Protein AF-A0A518V9C8-F1 (afdb_monomer_lite)

Organism: Brevibacillus laterosporus (NCBI:txid1465)

Secondary structure (DSSP, 8-state):
-PPPEEEETTEEEEEE-S---TT--EEEESS-BTTTTB-TT--EE-EE-TT--EEEE-TTS-EEES-S-TTSEEEEEE-TT----------SSS---------HHHHHHHHHHHTTS-HHHHHHHHHHHHHHHH-

Foldseek 3Di:
DDFDWDADPNFIWTWALDADDPPFFKKAFCDCDPVQWHDGPDIWTWDADPVRWIWTQTNVRDTGTPPPVSGGITGTDTPPPFDWDFDADDDDDDDDGDTDTARPVNVVVLLVVLVVDDPVRSVVSNVVVVVSVVD

Radius of gyration: 19.59 Å; chains: 1; bounding box: 44×43×58 Å

Sequence (135 aa):
MAFETIVHEGKLYRKVDRRVKKGDRYVTPKKNRFNADLTKGKVYELQKDEWGRLFFRDNADDARYFPLEAEDVYVLEAVEDAAPITLISTTPAVEKTYTLQVTDSTLATIRNAALLLPVEIGMGLLAQFEAIRQS

Structure (mmCIF, N/CA/C/O backbone):
data_AF-A0A518V9C8-F1
#
_entry.id   AF-A0A518V9C8-F1
#
loop_
_atom_site.group_PDB
_atom_site.id
_atom_site.type_symbol
_atom_site.label_atom_id
_atom_site.label_alt_id
_atom_site.label_comp_id
_atom_site.label_asym_id
_atom_site.label_entity_id
_atom_site.label_seq_id
_atom_site.pdbx_PDB_ins_code
_atom_site.Cartn_x
_atom_site.Cartn_y
_atom_site.Cartn_z
_atom_site.occupancy
_atom_site.B_iso_or_equiv
_atom_site.auth_seq_id
_atom_site.auth_comp_id
_atom_site.auth_asym_id
_atom_site.auth_atom_id
_atom_site.pdbx_PDB_model_num
ATOM 1 N N . MET A 1 1 ? -8.570 -15.084 9.876 1.00 40.12 1 MET A N 1
ATOM 2 C CA . MET A 1 1 ? -7.152 -14.804 9.559 1.00 40.12 1 MET A CA 1
ATOM 3 C C . MET A 1 1 ? -7.019 -13.301 9.388 1.00 40.12 1 MET A C 1
ATOM 5 O O . MET A 1 1 ? -7.813 -12.742 8.643 1.00 40.12 1 MET A O 1
ATOM 9 N N . ALA A 1 2 ? -6.116 -12.644 10.117 1.00 52.91 2 ALA A N 1
ATOM 10 C CA . ALA A 1 2 ? -5.886 -11.209 9.964 1.00 52.91 2 ALA A CA 1
ATOM 11 C C . ALA A 1 2 ? -5.048 -10.975 8.699 1.00 52.91 2 ALA A C 1
ATOM 13 O O . ALA A 1 2 ? -3.974 -11.556 8.561 1.00 52.91 2 ALA A O 1
ATOM 14 N N . PHE A 1 3 ? -5.559 -10.184 7.760 1.00 66.38 3 PHE A N 1
ATOM 15 C CA . PHE A 1 3 ? -4.811 -9.736 6.588 1.00 66.38 3 PHE A CA 1
ATOM 16 C C . PHE A 1 3 ? -4.151 -8.395 6.913 1.00 66.38 3 PHE A C 1
ATOM 18 O O . PHE A 1 3 ? -4.750 -7.539 7.561 1.00 66.38 3 PHE A O 1
ATOM 25 N N . GLU A 1 4 ? -2.903 -8.212 6.490 1.00 84.25 4 GLU A N 1
ATOM 26 C CA . GLU A 1 4 ? -2.187 -6.959 6.715 1.00 84.25 4 GLU A CA 1
ATOM 27 C C . GLU A 1 4 ? -2.657 -5.906 5.699 1.00 84.25 4 GLU A C 1
ATOM 29 O O . GLU A 1 4 ? -2.698 -6.164 4.493 1.00 84.25 4 GLU A O 1
ATOM 34 N N . THR A 1 5 ? -3.018 -4.714 6.176 1.00 86.50 5 THR A N 1
ATOM 35 C CA . THR A 1 5 ? -3.511 -3.611 5.338 1.00 86.50 5 THR A CA 1
ATOM 36 C C . THR A 1 5 ? -2.581 -2.403 5.367 1.00 86.50 5 THR A C 1
ATOM 38 O O . THR A 1 5 ? -1.818 -2.211 6.311 1.00 86.50 5 THR A O 1
ATOM 41 N N . ILE A 1 6 ? -2.666 -1.560 4.340 1.00 86.44 6 ILE A N 1
ATOM 42 C CA . ILE A 1 6 ? -1.979 -0.267 4.256 1.00 86.44 6 ILE A CA 1
ATOM 43 C C . ILE A 1 6 ? -2.929 0.796 3.699 1.00 86.44 6 ILE A C 1
ATOM 45 O O . ILE A 1 6 ? -3.774 0.492 2.859 1.00 86.44 6 ILE A O 1
ATOM 49 N N . VAL A 1 7 ? -2.785 2.040 4.156 1.00 84.62 7 VAL A N 1
ATOM 50 C CA . VAL A 1 7 ? -3.470 3.198 3.569 1.00 84.62 7 VAL A CA 1
ATOM 51 C C . VAL A 1 7 ? -2.509 3.909 2.620 1.00 84.62 7 VAL A C 1
ATOM 53 O O . VAL A 1 7 ? -1.395 4.257 3.009 1.00 84.62 7 VAL A O 1
ATOM 56 N N . HIS A 1 8 ? -2.936 4.129 1.380 1.00 85.62 8 HIS A N 1
ATOM 57 C CA . HIS A 1 8 ? -2.188 4.874 0.369 1.00 85.62 8 HIS A CA 1
ATOM 58 C C . HIS A 1 8 ? -3.153 5.781 -0.398 1.00 85.62 8 HIS A C 1
ATOM 60 O O . HIS A 1 8 ? -4.217 5.329 -0.812 1.00 85.62 8 HIS A O 1
ATOM 66 N N . GLU A 1 9 ? -2.826 7.069 -0.532 1.00 84.12 9 GLU A N 1
ATOM 67 C CA . GLU A 1 9 ? -3.697 8.066 -1.188 1.00 84.12 9 GLU A CA 1
ATOM 68 C C . GLU A 1 9 ? -5.143 8.078 -0.643 1.00 84.12 9 GLU A C 1
ATOM 70 O O . GLU A 1 9 ? -6.112 8.185 -1.392 1.00 84.12 9 GLU A O 1
ATOM 75 N N . GLY A 1 10 ? -5.304 7.911 0.676 1.00 77.88 10 GLY A N 1
ATOM 76 C CA . GLY A 1 10 ? -6.618 7.891 1.334 1.00 77.88 10 GLY A CA 1
ATOM 77 C C . GLY A 1 10 ? -7.465 6.643 1.056 1.00 77.88 10 GLY A C 1
ATOM 78 O O . 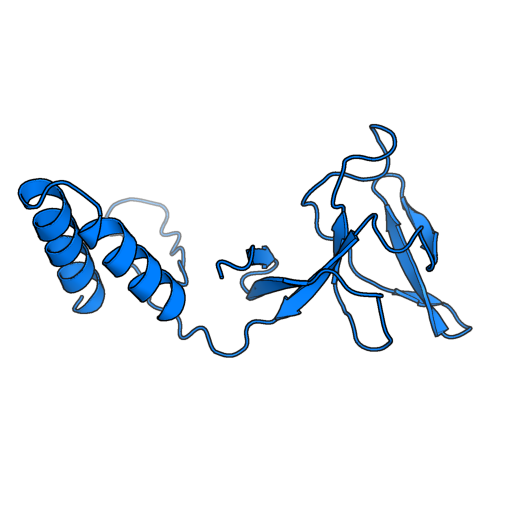GLY A 1 10 ? -8.622 6.610 1.452 1.00 77.88 10 GLY A O 1
ATOM 79 N N . LYS A 1 11 ? -6.912 5.618 0.393 1.00 80.81 11 LYS A N 1
ATOM 80 C CA . LYS A 1 11 ? -7.584 4.340 0.125 1.00 80.81 11 LYS A CA 1
ATOM 81 C C . LYS A 1 11 ? -6.937 3.212 0.915 1.00 80.81 11 LYS A C 1
ATOM 83 O O . LYS A 1 11 ? -5.714 3.171 1.069 1.00 80.81 11 LYS A O 1
ATOM 88 N N . LEU A 1 12 ? -7.762 2.287 1.399 1.00 83.31 12 LEU A N 1
ATOM 89 C CA . LEU A 1 12 ? -7.313 1.089 2.100 1.00 83.31 12 LEU A CA 1
ATOM 90 C C . LEU A 1 12 ? -6.984 -0.020 1.096 1.00 83.31 12 LEU A C 1
ATOM 92 O O . LEU A 1 12 ? -7.787 -0.339 0.219 1.00 83.31 12 LEU A O 1
ATOM 96 N N . TYR A 1 13 ? -5.820 -0.639 1.265 1.00 89.81 13 TYR A N 1
ATOM 97 C CA . TYR A 1 13 ? -5.374 -1.771 0.464 1.00 89.81 13 TYR A CA 1
ATOM 98 C C . TYR A 1 13 ? -5.020 -2.959 1.351 1.00 89.81 13 TYR A C 1
ATOM 100 O O . TYR A 1 13 ? -4.395 -2.795 2.402 1.00 89.81 13 TYR A O 1
ATOM 108 N N . ARG A 1 14 ? -5.353 -4.169 0.899 1.00 91.44 14 ARG A N 1
ATOM 109 C CA . ARG A 1 14 ? -4.844 -5.419 1.476 1.00 91.44 14 ARG A CA 1
ATOM 110 C C . ARG A 1 14 ? -3.526 -5.811 0.814 1.00 91.44 14 ARG A C 1
ATOM 112 O O . ARG A 1 14 ? -3.400 -5.730 -0.408 1.00 91.44 14 ARG A O 1
ATOM 119 N N . LYS A 1 15 ? -2.560 -6.264 1.615 1.00 92.56 15 LYS A N 1
ATOM 120 C CA . LYS A 1 15 ? -1.318 -6.870 1.124 1.00 92.56 15 LYS A CA 1
ATOM 121 C C . LYS A 1 15 ? -1.598 -8.316 0.728 1.00 92.56 15 LYS A C 1
ATOM 123 O O . LYS A 1 15 ? -2.031 -9.112 1.558 1.00 92.56 15 LYS A O 1
ATOM 128 N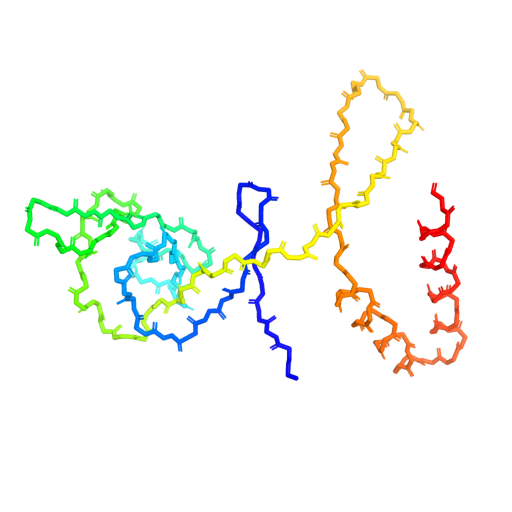 N . VAL A 1 16 ? -1.355 -8.652 -0.535 1.00 91.25 16 VAL A N 1
ATOM 129 C CA . VAL A 1 16 ? -1.575 -9.996 -1.075 1.00 91.25 16 VAL A CA 1
ATOM 130 C C . VAL A 1 16 ? -0.254 -10.579 -1.542 1.00 91.25 16 VAL A C 1
ATOM 132 O O . VAL A 1 16 ? 0.440 -9.995 -2.377 1.00 91.25 16 VAL A O 1
ATOM 135 N N . ASP A 1 17 ? 0.086 -11.746 -1.002 1.00 90.19 17 ASP A N 1
ATOM 136 C CA . ASP A 1 17 ? 1.249 -12.511 -1.432 1.00 90.19 17 ASP A CA 1
ATOM 137 C C . ASP A 1 17 ? 0.907 -13.324 -2.682 1.00 90.19 17 ASP A C 1
ATOM 139 O O . ASP A 1 17 ? 0.374 -14.432 -2.614 1.00 90.19 17 ASP A O 1
ATOM 143 N N . ARG A 1 18 ? 1.118 -12.711 -3.846 1.00 89.06 18 ARG A N 1
ATOM 144 C CA . ARG A 1 18 ? 0.897 -13.342 -5.145 1.00 89.06 18 ARG A CA 1
ATOM 145 C C . ARG A 1 18 ? 1.748 -12.683 -6.216 1.00 89.06 18 ARG A C 1
ATOM 147 O O . ARG A 1 18 ? 2.193 -11.547 -6.076 1.00 89.06 18 ARG A O 1
ATOM 154 N N . ARG A 1 19 ? 1.866 -13.362 -7.356 1.00 86.94 19 ARG A N 1
ATOM 155 C CA . ARG A 1 19 ? 2.509 -12.796 -8.541 1.00 86.94 19 ARG A CA 1
ATOM 156 C C . ARG A 1 19 ? 1.776 -11.536 -9.017 1.00 86.94 19 ARG A C 1
ATOM 158 O O . ARG A 1 19 ? 0.542 -11.509 -9.085 1.00 86.94 19 ARG A O 1
ATOM 165 N N . VAL A 1 20 ? 2.560 -10.527 -9.390 1.00 88.81 20 VAL A N 1
ATOM 166 C CA . VAL A 1 20 ? 2.077 -9.326 -10.078 1.00 88.81 20 VAL A CA 1
ATOM 167 C C . VAL A 1 20 ? 1.516 -9.715 -11.447 1.00 88.81 20 VAL A C 1
ATOM 169 O O . VAL A 1 20 ? 2.149 -10.460 -12.201 1.00 88.81 20 VAL A O 1
ATOM 172 N N . LYS A 1 21 ? 0.328 -9.213 -11.774 1.00 87.38 21 LYS A N 1
ATOM 173 C CA . LYS A 1 21 ? -0.373 -9.449 -13.039 1.00 87.38 21 LYS A CA 1
ATOM 174 C C . LYS A 1 21 ? -0.807 -8.136 -13.681 1.00 87.38 21 LYS A C 1
ATOM 176 O O . LYS A 1 21 ? -0.866 -7.081 -13.052 1.00 87.38 21 LYS A O 1
ATOM 181 N N . LYS A 1 22 ? -1.164 -8.208 -14.964 1.00 85.12 22 LYS A N 1
ATOM 182 C CA . LYS A 1 22 ? -1.734 -7.072 -15.695 1.00 85.12 22 LYS A CA 1
ATOM 183 C C . LYS A 1 22 ? -2.994 -6.574 -14.975 1.00 85.12 22 LYS A C 1
ATOM 185 O O . LYS A 1 22 ? -3.914 -7.352 -14.751 1.00 85.12 22 LYS A O 1
ATOM 190 N N . GLY A 1 23 ? -3.023 -5.280 -14.661 1.00 87.25 23 GLY A N 1
ATOM 191 C CA . GLY A 1 23 ? -4.134 -4.629 -13.955 1.00 87.25 23 GLY A CA 1
ATOM 192 C C . GLY A 1 23 ? -3.822 -4.289 -12.499 1.00 87.25 23 GLY A C 1
ATOM 193 O O . GLY A 1 23 ? -4.482 -3.420 -11.942 1.00 87.25 23 GLY A O 1
ATOM 194 N N . ASP A 1 24 ? -2.787 -4.895 -11.913 1.00 91.00 24 ASP A N 1
ATOM 195 C CA . ASP A 1 24 ? -2.282 -4.452 -10.617 1.00 91.00 24 ASP A CA 1
ATOM 196 C C . ASP A 1 24 ? -1.698 -3.044 -10.737 1.00 91.00 24 ASP A C 1
ATOM 198 O O . ASP A 1 24 ? -1.063 -2.712 -11.743 1.00 91.00 24 ASP A O 1
ATOM 202 N N . ARG A 1 25 ? -1.911 -2.228 -9.701 1.00 92.75 25 ARG A N 1
ATOM 203 C CA . ARG A 1 25 ? -1.489 -0.824 -9.697 1.00 92.75 25 ARG A CA 1
ATOM 204 C C . ARG A 1 25 ? -0.334 -0.537 -8.754 1.00 92.75 25 ARG A C 1
ATOM 206 O O . ARG A 1 25 ? 0.542 0.241 -9.106 1.00 92.75 25 ARG A O 1
ATOM 213 N N . TYR A 1 26 ? -0.306 -1.173 -7.589 1.00 94.69 26 TYR A N 1
ATOM 214 C CA . TYR A 1 26 ? 0.702 -0.884 -6.579 1.00 94.69 26 TYR A CA 1
ATOM 215 C C . TYR A 1 26 ? 1.282 -2.154 -5.970 1.00 94.69 26 TYR A C 1
ATOM 217 O O . TYR A 1 26 ? 0.604 -3.179 -5.834 1.00 94.69 26 TYR A O 1
ATOM 225 N N . VAL A 1 27 ? 2.539 -2.046 -5.552 1.00 93.56 27 VAL A N 1
ATOM 226 C CA . VAL A 1 27 ? 3.257 -3.074 -4.801 1.00 93.56 27 VAL A CA 1
ATOM 227 C C . VAL A 1 27 ? 3.959 -2.463 -3.596 1.00 93.56 27 VAL A C 1
ATOM 229 O O . VAL A 1 27 ? 4.221 -1.260 -3.552 1.00 93.56 27 VAL A O 1
ATOM 232 N N . THR A 1 28 ? 4.290 -3.297 -2.615 1.00 92.75 28 THR A N 1
ATOM 233 C CA . THR A 1 28 ? 5.134 -2.891 -1.491 1.00 92.75 28 THR A CA 1
ATOM 234 C C . THR A 1 28 ? 6.186 -3.953 -1.169 1.00 92.75 28 THR A C 1
ATOM 236 O O . THR A 1 28 ? 5.837 -5.134 -1.120 1.00 92.75 28 THR A O 1
ATOM 239 N N . PRO A 1 29 ? 7.464 -3.592 -0.947 1.00 90.75 29 PRO A N 1
ATOM 240 C CA . PRO A 1 29 ? 8.498 -4.565 -0.626 1.00 90.75 29 PRO A CA 1
ATOM 241 C C . PRO A 1 29 ? 8.246 -5.266 0.709 1.00 90.75 29 PRO A C 1
ATOM 243 O O . PRO A 1 29 ? 7.905 -4.627 1.711 1.00 90.75 29 PRO A O 1
ATOM 246 N N . LYS A 1 30 ? 8.479 -6.583 0.749 1.00 87.81 30 LYS A N 1
ATOM 247 C CA . LYS A 1 30 ? 8.414 -7.387 1.982 1.00 87.81 30 LYS A CA 1
ATOM 248 C C . LYS A 1 30 ? 9.615 -7.127 2.898 1.00 87.81 30 LYS A C 1
ATOM 250 O O . LYS A 1 30 ? 9.518 -7.304 4.116 1.00 87.81 30 LYS A O 1
ATOM 255 N N . LYS A 1 31 ? 10.745 -6.701 2.324 1.00 85.56 31 LYS A N 1
ATOM 256 C CA . LYS A 1 31 ? 12.033 -6.459 2.993 1.00 85.56 31 LYS A CA 1
ATOM 257 C C . LYS A 1 31 ? 12.696 -5.198 2.428 1.00 85.56 31 LYS A C 1
ATOM 259 O O . LYS A 1 31 ? 12.380 -4.779 1.318 1.00 85.56 31 LYS A O 1
ATOM 264 N N . ASN A 1 32 ? 13.619 -4.613 3.190 1.00 82.62 32 ASN A N 1
ATOM 265 C CA . ASN A 1 32 ? 14.556 -3.642 2.626 1.00 82.62 32 ASN A CA 1
ATOM 266 C C . ASN A 1 32 ? 15.519 -4.401 1.708 1.00 82.62 32 ASN A C 1
ATOM 268 O O . ASN A 1 32 ? 15.982 -5.481 2.086 1.00 82.62 32 ASN A O 1
ATOM 272 N N . ARG A 1 33 ? 15.836 -3.857 0.536 1.00 72.56 33 ARG A N 1
ATOM 273 C CA . ARG A 1 33 ? 16.792 -4.479 -0.388 1.00 72.56 33 ARG A CA 1
ATOM 274 C C . ARG A 1 33 ? 17.729 -3.415 -0.906 1.00 72.56 33 ARG A C 1
ATOM 276 O O . ARG A 1 33 ? 17.219 -2.493 -1.525 1.00 72.56 33 ARG A O 1
ATOM 283 N N . PHE A 1 34 ? 19.029 -3.597 -0.635 1.00 66.12 34 PHE A N 1
ATOM 284 C CA . PHE A 1 34 ? 20.099 -2.600 -0.778 1.00 66.12 34 PHE A CA 1
ATOM 285 C C . PHE A 1 34 ? 19.672 -1.280 -0.127 1.00 66.12 34 PHE A C 1
ATOM 287 O O . PHE A 1 34 ? 18.739 -0.656 -0.583 1.00 66.12 34 PHE A O 1
ATOM 294 N N . ASN A 1 35 ? 20.282 -0.860 0.985 1.00 57.50 35 ASN A N 1
ATOM 295 C CA . ASN A 1 35 ? 19.712 0.170 1.882 1.00 57.50 35 ASN A CA 1
ATOM 296 C C . ASN A 1 35 ? 19.208 1.481 1.224 1.00 57.50 35 ASN A C 1
ATOM 298 O O . ASN A 1 35 ? 18.452 2.205 1.868 1.00 57.50 35 ASN A O 1
ATOM 302 N N . ALA A 1 36 ? 19.592 1.776 -0.020 1.00 66.31 36 ALA A N 1
ATOM 303 C CA . ALA A 1 36 ? 19.033 2.847 -0.829 1.00 66.31 36 ALA A CA 1
ATOM 304 C C . ALA A 1 36 ? 17.814 2.448 -1.693 1.00 66.31 36 ALA A C 1
ATOM 306 O O . ALA A 1 36 ? 16.887 3.244 -1.759 1.00 66.31 36 ALA A O 1
ATOM 307 N N . ASP A 1 37 ? 17.755 1.260 -2.303 1.00 77.50 37 ASP A N 1
ATOM 308 C CA . ASP A 1 37 ? 16.896 0.960 -3.463 1.00 77.50 37 ASP A CA 1
ATOM 309 C C . ASP A 1 37 ? 15.430 0.709 -3.076 1.00 77.50 37 ASP A C 1
ATOM 311 O O . ASP A 1 37 ? 14.524 1.408 -3.537 1.00 77.50 37 ASP A O 1
ATOM 315 N N . LEU A 1 38 ? 15.176 -0.275 -2.202 1.00 83.88 38 LEU A N 1
ATOM 316 C CA . LEU A 1 38 ? 13.824 -0.667 -1.790 1.00 83.88 38 LEU A CA 1
ATOM 317 C C . LEU A 1 38 ? 13.625 -0.517 -0.287 1.00 83.88 38 LEU A C 1
ATOM 319 O O . LEU A 1 38 ? 14.351 -1.105 0.518 1.00 83.88 38 LEU A O 1
ATOM 323 N N . THR A 1 39 ? 12.568 0.198 0.090 1.00 87.00 39 THR A N 1
ATOM 324 C CA . THR A 1 39 ? 12.155 0.349 1.487 1.00 87.00 39 THR A CA 1
ATOM 325 C C . THR A 1 39 ? 10.942 -0.528 1.774 1.00 87.00 39 THR A C 1
ATOM 327 O O . THR A 1 39 ? 9.898 -0.404 1.129 1.00 87.00 39 THR A O 1
ATOM 330 N N . LYS A 1 40 ? 11.054 -1.396 2.781 1.00 87.44 40 LYS A N 1
ATOM 331 C CA . LYS A 1 40 ? 9.958 -2.225 3.285 1.00 87.44 40 LYS A CA 1
ATOM 332 C C . LYS A 1 40 ? 8.751 -1.352 3.617 1.00 87.44 40 LYS A C 1
ATOM 334 O O . LYS A 1 40 ? 8.875 -0.366 4.338 1.00 87.44 40 LYS A O 1
ATOM 339 N N . GLY A 1 41 ? 7.577 -1.737 3.124 1.00 85.62 41 GLY A N 1
ATOM 340 C CA . GLY A 1 41 ? 6.328 -1.027 3.409 1.00 85.62 41 GLY A CA 1
ATOM 341 C C . GLY A 1 41 ? 6.104 0.254 2.596 1.00 85.62 41 GLY A C 1
ATOM 342 O O . GLY A 1 41 ? 4.982 0.756 2.592 1.00 85.62 41 GLY A O 1
ATOM 343 N N . LYS A 1 42 ? 7.107 0.762 1.863 1.00 90.38 42 LYS A N 1
ATOM 344 C CA . LYS A 1 42 ? 6.897 1.854 0.902 1.00 90.38 42 LYS A CA 1
ATOM 345 C C . LYS A 1 42 ? 6.060 1.346 -0.272 1.00 90.38 42 LYS A C 1
ATOM 347 O O . LYS A 1 42 ? 6.167 0.181 -0.660 1.00 90.38 42 LYS A O 1
ATOM 352 N N . VAL A 1 43 ? 5.200 2.209 -0.799 1.00 93.19 43 VAL A N 1
ATOM 353 C CA . VAL A 1 43 ? 4.341 1.900 -1.944 1.00 93.19 43 VAL A CA 1
ATOM 354 C C . VAL A 1 43 ? 5.026 2.362 -3.222 1.00 93.19 43 VAL A C 1
ATOM 356 O O . VAL A 1 43 ? 5.506 3.493 -3.287 1.00 93.19 43 VAL A O 1
ATOM 359 N N . TYR A 1 44 ? 5.055 1.486 -4.221 1.00 93.19 44 TYR A N 1
ATOM 360 C CA . TYR A 1 44 ? 5.564 1.778 -5.555 1.00 93.19 44 TYR A CA 1
ATOM 361 C C . TYR A 1 44 ? 4.459 1.535 -6.582 1.00 93.19 44 TYR A C 1
ATOM 363 O O . TYR A 1 44 ? 3.755 0.522 -6.516 1.00 93.19 44 TYR A O 1
ATOM 371 N N . GLU A 1 45 ? 4.302 2.467 -7.519 1.00 95.19 45 GLU A N 1
ATOM 372 C CA . GLU A 1 45 ? 3.327 2.363 -8.604 1.00 95.19 45 GLU A CA 1
ATOM 373 C C . GLU A 1 45 ? 3.898 1.548 -9.768 1.00 95.19 45 GLU A C 1
ATOM 375 O O . GLU A 1 45 ? 5.036 1.743 -10.202 1.00 95.19 45 GLU A O 1
ATOM 380 N N . LEU A 1 46 ? 3.088 0.617 -10.266 1.00 93.06 46 LEU A N 1
ATOM 381 C CA . LEU A 1 46 ? 3.409 -0.208 -11.416 1.00 93.06 46 LEU A CA 1
ATOM 382 C C . LEU A 1 46 ? 3.176 0.569 -12.712 1.00 93.06 46 LEU A C 1
ATOM 384 O O . LEU A 1 46 ? 2.098 1.101 -12.968 1.00 93.06 46 LEU A O 1
ATOM 388 N N . GLN A 1 47 ? 4.183 0.545 -13.570 1.00 93.31 47 GLN A N 1
ATOM 389 C CA . GLN A 1 47 ? 4.191 1.112 -14.909 1.00 93.31 47 GLN A CA 1
ATOM 390 C C . GLN A 1 47 ? 4.296 -0.004 -15.949 1.00 93.31 47 GLN A C 1
ATOM 392 O O . GLN A 1 47 ? 4.614 -1.154 -15.633 1.00 93.31 47 GLN A O 1
ATOM 397 N N . LYS A 1 48 ? 4.007 0.337 -17.205 1.00 91.56 48 LYS A N 1
ATOM 398 C CA . LYS A 1 48 ? 4.165 -0.549 -18.362 1.00 91.56 48 LYS A CA 1
ATOM 399 C C . LYS A 1 48 ? 5.101 0.105 -19.358 1.00 91.56 48 LYS A C 1
ATOM 401 O O . LYS A 1 48 ? 4.946 1.291 -19.636 1.00 91.56 48 LYS A O 1
ATOM 406 N N . ASP A 1 49 ? 6.037 -0.668 -19.888 1.00 90.00 49 ASP A N 1
ATOM 407 C CA . ASP A 1 49 ? 6.848 -0.230 -21.022 1.00 90.00 49 ASP A CA 1
ATOM 408 C C . ASP A 1 49 ? 6.103 -0.418 -22.357 1.00 90.00 49 ASP A C 1
ATOM 410 O O . ASP A 1 49 ? 4.957 -0.882 -22.398 1.00 90.00 49 ASP A O 1
ATOM 414 N N . GLU A 1 50 ? 6.762 -0.060 -23.460 1.00 90.50 50 GLU A N 1
ATOM 415 C CA . GLU A 1 50 ? 6.226 -0.174 -24.823 1.00 90.50 50 GLU A CA 1
ATOM 416 C C . GLU A 1 50 ? 5.888 -1.616 -25.244 1.00 90.50 50 GLU A C 1
ATOM 418 O O . GLU A 1 50 ? 5.051 -1.829 -26.121 1.00 90.50 50 GLU A O 1
ATOM 423 N N . TRP A 1 51 ? 6.461 -2.615 -24.568 1.00 87.19 51 TRP A N 1
ATOM 424 C CA . TRP A 1 51 ? 6.179 -4.036 -24.779 1.00 87.19 51 TRP A CA 1
ATOM 425 C C . TRP A 1 51 ? 5.171 -4.602 -23.767 1.00 87.19 51 TRP A C 1
ATOM 427 O O . TRP A 1 51 ? 4.893 -5.803 -23.758 1.00 87.19 51 TRP A O 1
ATOM 437 N N . GLY A 1 52 ? 4.602 -3.756 -22.903 1.00 85.94 52 GLY A N 1
ATOM 438 C CA . GLY A 1 52 ? 3.632 -4.144 -21.885 1.00 85.94 52 GLY A CA 1
ATOM 439 C C . GLY A 1 52 ? 4.231 -4.880 -20.684 1.00 85.94 52 GLY A C 1
ATOM 440 O O . GLY A 1 52 ? 3.471 -5.462 -19.900 1.00 85.94 52 GLY A O 1
ATOM 441 N N . ARG A 1 53 ? 5.559 -4.864 -20.512 1.00 87.19 53 ARG A N 1
ATOM 442 C CA . ARG A 1 53 ? 6.224 -5.430 -19.333 1.00 87.19 53 ARG A CA 1
ATOM 443 C C . ARG A 1 53 ? 6.008 -4.507 -18.146 1.00 87.19 53 ARG A C 1
ATOM 445 O O . ARG A 1 53 ? 6.171 -3.292 -18.245 1.00 87.19 53 ARG A O 1
ATOM 452 N N . LEU A 1 54 ? 5.624 -5.105 -17.023 1.00 90.00 54 LEU A N 1
ATOM 453 C CA . LEU A 1 54 ? 5.415 -4.371 -15.784 1.00 90.00 54 LEU A CA 1
ATOM 454 C C . LEU A 1 54 ? 6.758 -4.080 -15.120 1.00 90.00 54 LEU A C 1
ATOM 456 O O . LEU A 1 54 ? 7.613 -4.966 -15.020 1.00 90.00 54 LEU A O 1
ATOM 460 N N . PHE A 1 55 ? 6.907 -2.853 -14.640 1.00 91.31 55 PHE A N 1
ATOM 461 C CA . PHE A 1 55 ? 8.036 -2.419 -13.828 1.00 91.31 55 PHE A CA 1
ATOM 462 C C . PHE A 1 55 ? 7.586 -1.363 -12.818 1.00 91.31 55 PHE A C 1
ATOM 464 O O . PHE A 1 55 ? 6.486 -0.830 -12.922 1.00 91.31 55 PHE A O 1
ATOM 471 N N . PHE A 1 56 ? 8.426 -1.046 -11.844 1.00 92.00 56 PHE A N 1
ATOM 472 C CA . PHE A 1 56 ? 8.295 0.174 -11.046 1.00 92.00 56 PHE A CA 1
ATOM 473 C C . PHE A 1 56 ? 9.665 0.833 -10.911 1.00 92.00 56 PHE A C 1
ATOM 475 O O . PHE A 1 56 ? 10.685 0.183 -11.143 1.00 92.00 56 PHE A O 1
ATOM 482 N N . ARG A 1 57 ? 9.692 2.118 -10.562 1.00 92.12 57 ARG A N 1
ATOM 483 C CA . ARG A 1 57 ? 10.936 2.839 -10.276 1.00 92.12 57 ARG A CA 1
ATOM 484 C C . ARG A 1 57 ? 11.230 2.769 -8.791 1.00 92.12 57 ARG A C 1
ATOM 486 O O . ARG A 1 57 ? 10.334 3.019 -7.986 1.00 92.12 57 ARG A O 1
ATOM 493 N N . ASP A 1 58 ? 12.438 2.366 -8.435 1.00 89.75 58 ASP A N 1
ATOM 494 C CA . ASP A 1 58 ? 12.853 2.289 -7.040 1.00 89.75 58 ASP A CA 1
ATOM 495 C C . ASP A 1 58 ? 13.218 3.677 -6.474 1.00 89.75 58 ASP A C 1
ATOM 497 O O . ASP A 1 58 ? 12.923 4.713 -7.068 1.00 89.75 58 ASP A O 1
ATOM 501 N N . ASN A 1 59 ? 13.807 3.729 -5.280 1.00 88.94 59 ASN A N 1
ATOM 502 C CA . ASN A 1 59 ? 14.174 5.002 -4.652 1.00 88.94 59 ASN A CA 1
ATOM 503 C C . ASN A 1 59 ? 15.307 5.757 -5.368 1.00 88.94 59 ASN A C 1
ATOM 505 O O . ASN A 1 59 ? 15.442 6.959 -5.144 1.00 88.94 59 ASN A O 1
ATOM 509 N N . ALA A 1 60 ? 16.120 5.065 -6.168 1.00 89.06 60 ALA A N 1
ATOM 510 C CA . ALA A 1 60 ? 17.191 5.639 -6.976 1.00 89.06 60 ALA A CA 1
ATOM 511 C C . ALA A 1 60 ? 16.720 5.985 -8.402 1.00 89.06 60 ALA A C 1
ATOM 513 O O . ALA A 1 60 ? 17.527 6.408 -9.223 1.00 89.06 60 ALA A O 1
ATOM 514 N N . ASP A 1 61 ? 15.416 5.850 -8.669 1.00 88.94 61 ASP A N 1
ATOM 515 C CA . ASP A 1 61 ? 14.778 6.012 -9.978 1.00 88.94 61 ASP A CA 1
ATOM 516 C C . ASP A 1 61 ? 15.085 4.885 -10.985 1.00 88.94 61 ASP A C 1
ATOM 518 O O . ASP A 1 61 ? 14.710 4.976 -12.158 1.00 88.94 61 ASP A O 1
ATOM 522 N N . ASP A 1 62 ? 15.676 3.774 -10.533 1.00 88.12 62 ASP A N 1
ATOM 523 C CA . ASP A 1 62 ? 15.993 2.634 -11.389 1.00 88.12 62 ASP A CA 1
ATOM 524 C C . ASP A 1 62 ? 14.751 1.782 -11.674 1.00 88.12 62 ASP A C 1
ATOM 526 O O . ASP A 1 62 ? 13.961 1.443 -10.786 1.00 88.12 62 ASP A O 1
ATOM 530 N N . ALA A 1 63 ? 14.586 1.378 -12.936 1.00 89.94 63 ALA A N 1
ATOM 531 C CA . ALA A 1 63 ? 13.481 0.525 -13.355 1.00 89.94 63 ALA A CA 1
ATOM 532 C C . ALA A 1 63 ? 13.692 -0.930 -12.902 1.00 89.94 63 ALA A C 1
ATOM 534 O O . ALA A 1 63 ? 14.646 -1.604 -13.297 1.00 89.94 63 ALA A O 1
ATOM 535 N N . ARG A 1 64 ? 12.747 -1.453 -12.119 1.00 87.62 64 ARG A N 1
ATOM 536 C CA . ARG A 1 64 ? 12.722 -2.839 -11.642 1.00 87.62 64 ARG A CA 1
ATOM 537 C C . ARG A 1 64 ? 11.625 -3.621 -12.355 1.00 87.62 64 ARG A C 1
ATOM 539 O O . ARG A 1 64 ? 10.441 -3.440 -12.078 1.00 87.62 64 ARG A O 1
ATOM 546 N N . TYR A 1 65 ? 12.029 -4.481 -13.288 1.00 85.50 65 TYR A N 1
ATOM 547 C CA . TYR A 1 65 ? 11.129 -5.301 -14.103 1.00 85.50 65 TYR A CA 1
ATOM 548 C C . TYR A 1 65 ? 10.754 -6.612 -13.413 1.00 85.50 65 TYR A C 1
ATOM 550 O O . TYR A 1 65 ? 11.568 -7.223 -12.723 1.00 85.50 65 TYR A O 1
ATOM 558 N N . PHE A 1 66 ? 9.531 -7.083 -13.658 1.00 79.75 66 PHE A N 1
ATOM 559 C CA . PHE A 1 66 ? 9.092 -8.402 -13.205 1.00 79.75 66 PHE A CA 1
ATOM 560 C C . PHE A 1 66 ? 9.480 -9.507 -14.210 1.00 79.75 66 PHE A C 1
ATOM 562 O O . PHE A 1 66 ? 9.353 -9.288 -15.416 1.00 79.75 66 PHE A O 1
ATOM 569 N N . PRO A 1 67 ? 9.894 -10.709 -13.757 1.00 63.19 67 PRO A N 1
ATOM 570 C CA . PRO A 1 67 ? 9.841 -11.196 -12.382 1.00 63.19 67 PRO A CA 1
ATOM 571 C C . PRO A 1 67 ? 11.088 -10.794 -11.577 1.00 63.19 67 PRO A C 1
ATOM 573 O O . PRO A 1 67 ? 12.145 -11.403 -11.701 1.00 63.19 67 PRO A O 1
ATOM 576 N N . LEU A 1 68 ? 10.933 -9.822 -10.673 1.00 63.28 68 LEU A N 1
ATOM 577 C CA 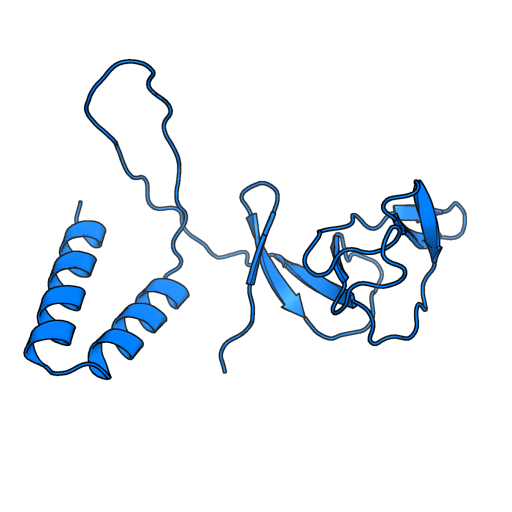. LEU A 1 68 ? 11.673 -9.845 -9.416 1.00 63.28 68 LEU A CA 1
ATOM 578 C C . LEU A 1 68 ? 11.377 -11.212 -8.795 1.00 63.28 68 LEU A C 1
ATOM 580 O O . LEU A 1 68 ? 10.240 -11.677 -8.940 1.00 63.28 68 LEU A O 1
ATOM 584 N N . GLU A 1 69 ? 12.367 -11.872 -8.186 1.00 56.91 69 GLU A N 1
ATOM 585 C CA . GLU A 1 69 ? 12.142 -13.122 -7.447 1.00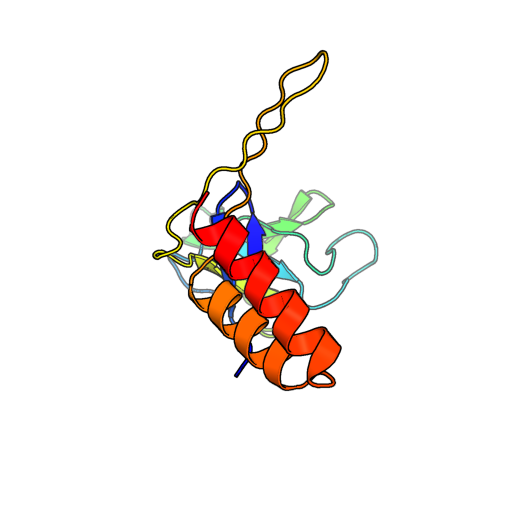 56.91 69 GLU A CA 1
ATOM 586 C C . GLU A 1 69 ? 10.822 -12.974 -6.691 1.00 56.91 69 GLU A C 1
ATOM 588 O O . GLU A 1 69 ? 10.636 -11.980 -5.984 1.00 56.91 69 GLU A O 1
ATOM 593 N N . ALA A 1 70 ? 9.853 -13.844 -6.998 1.00 52.09 70 ALA A N 1
ATOM 594 C CA . ALA A 1 70 ? 8.412 -13.595 -6.847 1.00 52.09 70 ALA A CA 1
ATOM 595 C C . ALA A 1 70 ? 7.945 -13.340 -5.396 1.00 52.09 70 ALA A C 1
ATOM 597 O O . ALA A 1 70 ? 6.753 -13.249 -5.125 1.00 52.09 70 ALA A O 1
ATOM 598 N N . GLU A 1 71 ? 8.885 -13.205 -4.473 1.00 57.59 71 GLU A N 1
ATOM 599 C CA . GLU A 1 71 ? 8.740 -13.164 -3.036 1.00 57.59 71 GLU A CA 1
ATOM 600 C C . GLU A 1 71 ? 9.161 -11.823 -2.421 1.00 57.59 71 GLU A C 1
ATOM 602 O O . GLU A 1 71 ? 8.965 -11.640 -1.224 1.00 57.59 71 GLU A O 1
ATOM 607 N N . ASP A 1 72 ? 9.685 -10.864 -3.191 1.00 80.19 72 ASP A N 1
ATOM 608 C CA . ASP A 1 72 ? 10.198 -9.610 -2.616 1.00 80.19 72 ASP A CA 1
ATOM 609 C C . ASP A 1 72 ? 9.142 -8.510 -2.437 1.00 80.19 72 ASP A C 1
ATOM 611 O O . ASP A 1 72 ? 9.405 -7.521 -1.748 1.00 80.19 72 ASP A O 1
ATOM 615 N N . VAL A 1 73 ? 7.931 -8.670 -2.987 1.00 87.94 73 VAL A N 1
ATOM 616 C CA . VAL A 1 73 ? 6.845 -7.681 -2.860 1.00 87.94 73 VAL A CA 1
ATOM 617 C C . VAL A 1 73 ? 5.489 -8.308 -2.530 1.00 87.94 73 VAL A C 1
ATOM 619 O O . VAL A 1 73 ? 5.215 -9.450 -2.886 1.00 87.94 73 VAL A O 1
ATOM 622 N N . TYR A 1 74 ? 4.620 -7.537 -1.880 1.00 91.81 74 TYR A N 1
ATOM 623 C CA . TYR A 1 74 ? 3.177 -7.771 -1.843 1.00 91.81 74 TYR A CA 1
ATOM 624 C C . TYR A 1 74 ? 2.483 -6.938 -2.919 1.00 91.81 74 TYR A C 1
ATOM 626 O O . TYR A 1 74 ? 2.868 -5.790 -3.152 1.00 91.81 74 TYR A O 1
ATOM 634 N N . VAL A 1 75 ? 1.417 -7.478 -3.511 1.00 92.88 75 VAL A N 1
ATOM 635 C CA . VAL A 1 75 ? 0.486 -6.701 -4.340 1.00 92.88 75 VAL A CA 1
ATOM 636 C C . VAL A 1 75 ? -0.537 -6.016 -3.446 1.00 92.88 75 VAL A C 1
ATOM 638 O O . VAL A 1 75 ? -1.031 -6.623 -2.496 1.00 92.88 75 VAL A O 1
ATOM 641 N N . LEU A 1 76 ? -0.856 -4.757 -3.743 1.00 93.44 76 LEU A N 1
ATOM 642 C CA . LEU A 1 76 ? -1.872 -4.001 -3.021 1.00 93.44 76 LEU A CA 1
ATOM 643 C C . LEU A 1 76 ? -3.195 -4.038 -3.784 1.0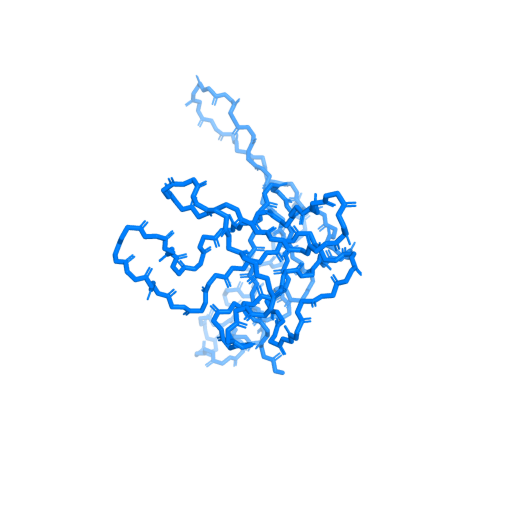0 93.44 76 LEU A C 1
ATOM 645 O O . LEU A 1 76 ? -3.322 -3.462 -4.864 1.00 93.44 76 LEU A O 1
ATOM 649 N N . GLU A 1 77 ? -4.186 -4.708 -3.206 1.00 92.31 77 GLU A N 1
ATOM 650 C CA . GLU A 1 77 ? -5.545 -4.756 -3.748 1.00 92.31 77 GLU A CA 1
ATOM 651 C C . GLU A 1 77 ? -6.453 -3.832 -2.944 1.00 92.31 77 GLU A C 1
ATOM 653 O O . GLU A 1 77 ? -6.437 -3.876 -1.712 1.00 92.31 77 GLU A O 1
ATOM 658 N N . ALA A 1 78 ? -7.217 -2.982 -3.631 1.00 88.56 78 ALA A N 1
ATOM 659 C CA . ALA A 1 78 ? -8.135 -2.058 -2.979 1.00 88.56 78 ALA A CA 1
ATOM 660 C C . ALA A 1 78 ? -9.209 -2.828 -2.199 1.00 88.56 78 ALA A C 1
ATOM 662 O O . ALA A 1 78 ? -9.698 -3.867 -2.644 1.00 88.56 78 ALA A O 1
ATOM 663 N N . VAL A 1 79 ? -9.570 -2.307 -1.031 1.00 84.56 79 VAL A N 1
ATOM 664 C CA . VAL A 1 79 ? -10.707 -2.790 -0.248 1.00 84.56 79 VAL A CA 1
ATOM 665 C C . VAL A 1 79 ? -11.893 -1.888 -0.594 1.00 84.56 79 VAL A C 1
ATOM 667 O O . VAL A 1 79 ? -11.960 -0.761 -0.111 1.00 84.56 79 VAL A O 1
ATOM 670 N N . GLU A 1 80 ? -12.775 -2.337 -1.491 1.00 65.81 80 GLU A N 1
ATOM 671 C CA . GLU A 1 80 ? -13.816 -1.487 -2.105 1.00 65.81 80 GLU A CA 1
ATOM 672 C C . GLU A 1 80 ? -14.997 -1.123 -1.172 1.00 65.81 80 GLU A C 1
ATOM 674 O O . GLU A 1 80 ? -15.727 -0.189 -1.482 1.00 65.81 80 GLU A O 1
ATOM 679 N N . ASP A 1 81 ? -15.129 -1.740 0.010 1.00 53.09 81 ASP A N 1
ATOM 680 C CA . ASP A 1 81 ? -16.313 -1.603 0.889 1.00 53.09 81 ASP A CA 1
ATOM 681 C C . ASP A 1 81 ? -16.081 -0.837 2.213 1.00 53.09 81 ASP A C 1
ATOM 683 O O . ASP A 1 81 ? -16.742 -1.083 3.223 1.00 53.09 81 ASP A O 1
ATOM 687 N N . ALA A 1 82 ? -15.134 0.100 2.270 1.00 50.91 82 ALA A N 1
ATOM 688 C CA . ALA A 1 82 ? -14.954 0.926 3.468 1.00 50.91 82 ALA A CA 1
ATOM 689 C C . ALA A 1 82 ? -15.866 2.171 3.436 1.00 50.91 82 ALA A C 1
ATOM 691 O O . ALA A 1 82 ? -15.487 3.200 2.876 1.00 50.91 82 ALA A O 1
ATOM 692 N N . ALA A 1 83 ? -17.054 2.110 4.051 1.00 41.44 83 ALA A N 1
ATOM 693 C CA . ALA A 1 83 ? -17.872 3.305 4.281 1.00 41.44 83 ALA A CA 1
ATOM 694 C C . ALA A 1 83 ? -17.157 4.267 5.265 1.00 41.44 83 ALA A C 1
ATOM 696 O O . ALA A 1 83 ? -16.715 3.825 6.328 1.00 41.44 83 ALA A O 1
ATOM 697 N N . PRO A 1 84 ? -16.993 5.564 4.940 1.00 44.47 84 PRO A N 1
ATOM 698 C CA . PRO A 1 84 ? -16.295 6.514 5.807 1.00 44.47 84 PRO A CA 1
ATOM 699 C C . PRO A 1 84 ? -17.165 6.972 6.992 1.00 44.47 84 PRO A C 1
ATOM 701 O O . PRO A 1 84 ? -18.345 7.263 6.817 1.00 44.47 84 PRO A O 1
ATOM 704 N N . ILE A 1 85 ? -16.561 7.121 8.175 1.00 44.62 85 ILE A N 1
ATOM 705 C CA . ILE A 1 85 ? -17.118 7.872 9.317 1.00 44.62 85 ILE A CA 1
ATOM 706 C C . ILE A 1 85 ? -16.294 9.164 9.478 1.00 44.62 85 ILE A C 1
ATOM 708 O O . ILE A 1 85 ? -15.080 9.158 9.267 1.00 44.62 85 ILE A O 1
ATOM 712 N N . THR A 1 86 ? -16.946 10.277 9.825 1.00 39.31 86 THR A N 1
ATOM 713 C CA . THR A 1 86 ? -16.343 11.620 9.941 1.00 39.31 86 THR A CA 1
ATOM 714 C C . THR A 1 86 ? -16.184 12.013 11.411 1.00 39.31 86 THR A C 1
ATOM 716 O O . THR A 1 86 ? -17.156 11.974 12.154 1.00 39.31 86 THR A O 1
ATOM 719 N N . LEU A 1 87 ? -14.992 12.453 11.830 1.00 39.81 87 LEU A N 1
ATOM 720 C CA . LEU A 1 87 ? -14.751 13.035 13.160 1.00 39.81 87 LEU A CA 1
ATOM 721 C C . LEU A 1 87 ? -14.592 14.560 13.043 1.00 39.81 87 LEU A C 1
ATOM 723 O O . LEU A 1 87 ? -13.802 15.037 12.227 1.00 39.81 87 LEU A O 1
ATOM 727 N N . ILE A 1 88 ? -15.318 15.327 13.865 1.00 41.75 88 ILE A N 1
ATOM 728 C CA . ILE A 1 88 ? -15.252 16.798 13.906 1.00 41.75 88 ILE A CA 1
ATOM 729 C C . ILE A 1 88 ? -14.487 17.225 15.164 1.00 41.75 88 ILE A C 1
ATOM 731 O O . ILE A 1 88 ? -14.910 16.951 16.283 1.00 41.75 88 ILE A O 1
ATOM 735 N N . SER A 1 89 ? -13.351 17.903 14.983 1.00 37.06 89 SER A N 1
ATOM 736 C CA . SER A 1 89 ? -12.551 18.469 16.076 1.00 37.06 89 SER A CA 1
ATOM 737 C C . SER A 1 89 ? -12.926 19.934 16.303 1.00 37.06 89 SER A C 1
ATOM 739 O O . SER A 1 89 ? -12.674 20.769 15.439 1.00 37.06 89 SER A O 1
ATOM 741 N N . THR A 1 90 ? -13.461 20.266 17.476 1.00 44.84 90 THR A N 1
ATOM 742 C CA . THR A 1 90 ? -13.741 21.646 17.912 1.00 44.84 90 THR A CA 1
ATOM 743 C C . THR A 1 90 ? -12.758 21.998 19.043 1.00 44.84 90 THR A C 1
ATOM 745 O O . THR A 1 90 ? -12.949 21.511 20.156 1.00 44.84 90 THR A O 1
ATOM 748 N N . THR A 1 91 ? -11.594 22.646 18.825 1.00 46.00 91 THR A N 1
ATOM 749 C CA . THR A 1 91 ? -11.246 24.083 19.102 1.00 46.00 91 THR A CA 1
ATOM 750 C C . THR A 1 91 ? -9.686 24.279 19.049 1.00 46.00 91 THR A C 1
ATOM 752 O O . THR A 1 91 ? -8.998 23.278 19.249 1.00 46.00 91 THR A O 1
ATOM 755 N N . PRO A 1 92 ? -9.086 25.509 18.992 1.00 58.50 92 PRO A N 1
ATOM 756 C CA . PRO A 1 92 ? -8.854 26.438 17.852 1.00 58.50 92 PRO A CA 1
ATOM 757 C C . PRO A 1 92 ? -7.348 26.482 17.401 1.00 58.50 92 PRO A C 1
ATOM 759 O O . PRO A 1 92 ? -6.491 25.951 18.091 1.00 58.50 92 PRO A O 1
ATOM 762 N N . ALA A 1 93 ? -6.838 27.079 16.310 1.00 46.59 93 ALA A N 1
ATOM 763 C CA . ALA A 1 93 ? -7.308 27.983 15.256 1.00 46.59 93 ALA A CA 1
ATOM 764 C C . ALA A 1 93 ? -6.523 27.723 13.940 1.00 46.59 93 ALA A C 1
ATOM 766 O O . ALA A 1 93 ? -5.848 28.604 13.428 1.00 46.59 93 ALA A O 1
ATOM 767 N N . VAL A 1 94 ? -6.557 26.507 13.401 1.00 50.25 94 VAL A N 1
ATOM 768 C CA . VAL A 1 94 ? -6.420 26.261 11.953 1.00 50.25 94 VAL A CA 1
ATOM 769 C C . VAL A 1 94 ? -7.254 25.015 11.712 1.00 50.25 94 VAL A C 1
ATOM 771 O O . VAL A 1 94 ? -6.819 23.912 12.034 1.00 50.25 94 VAL A O 1
ATOM 774 N N . GLU A 1 95 ? -8.492 25.191 11.259 1.00 46.94 95 GLU A N 1
ATOM 775 C CA . GLU A 1 95 ? -9.398 24.080 10.974 1.00 46.94 95 GLU A CA 1
ATOM 776 C C . GLU A 1 95 ? -8.773 23.186 9.900 1.00 46.94 95 GLU A C 1
ATOM 778 O O . GLU A 1 95 ? -8.810 23.471 8.705 1.00 46.94 95 GLU A O 1
ATOM 783 N N . LYS A 1 96 ? -8.138 22.100 10.334 1.00 50.50 96 LYS A N 1
ATOM 784 C CA . LYS A 1 96 ? -7.809 20.975 9.472 1.00 50.50 96 LYS A CA 1
ATOM 785 C C . LYS A 1 96 ? -8.721 19.838 9.876 1.00 50.50 96 LYS A C 1
ATOM 787 O O . LYS A 1 96 ? -8.517 19.198 10.904 1.00 50.50 96 LYS A O 1
ATOM 792 N N . THR A 1 97 ? -9.743 19.612 9.066 1.00 43.69 97 THR A N 1
ATOM 793 C CA . THR A 1 97 ? -10.591 18.430 9.175 1.00 43.69 97 THR A CA 1
ATOM 794 C C . THR A 1 97 ? -9.794 17.231 8.675 1.00 43.69 97 THR A C 1
ATOM 796 O O . THR A 1 97 ? -9.424 17.168 7.504 1.00 43.69 97 THR A O 1
ATOM 799 N N . TYR A 1 98 ? -9.507 16.282 9.563 1.00 44.84 98 TYR A N 1
ATOM 800 C CA . TYR A 1 98 ? -8.904 15.001 9.205 1.00 44.84 98 TYR A CA 1
ATOM 801 C C . TYR A 1 98 ? -10.006 13.944 9.159 1.00 44.84 98 TYR A C 1
ATOM 803 O O . TYR A 1 98 ? -10.758 13.784 10.115 1.00 44.84 98 TYR A O 1
ATOM 811 N N . THR A 1 99 ? -10.111 13.222 8.043 1.00 42.81 99 THR A N 1
ATOM 812 C CA . THR A 1 99 ? -11.048 12.098 7.907 1.00 42.81 99 THR A CA 1
ATOM 813 C C . THR A 1 99 ? -10.314 10.802 8.242 1.00 42.81 99 THR A C 1
ATOM 815 O O . THR A 1 99 ? -9.326 10.469 7.589 1.00 42.81 99 THR A O 1
ATOM 818 N N . LEU A 1 100 ? -10.784 10.077 9.258 1.00 51.16 100 LEU A N 1
ATOM 819 C CA . LEU A 1 100 ? -10.276 8.759 9.645 1.00 51.16 100 LEU A CA 1
ATOM 820 C C . LEU A 1 100 ? -11.305 7.706 9.229 1.00 51.16 100 LEU A C 1
ATOM 822 O O . LEU A 1 100 ? -12.390 7.639 9.792 1.00 51.16 100 LEU A O 1
ATOM 826 N N . GLN A 1 101 ? -10.969 6.882 8.238 1.00 50.66 101 GLN A N 1
ATOM 827 C CA . GLN A 1 101 ? -11.848 5.810 7.773 1.00 50.66 101 GLN A CA 1
ATOM 828 C C . GLN A 1 101 ? -11.633 4.542 8.610 1.00 50.66 101 GLN A C 1
ATOM 830 O O . GLN A 1 101 ? -10.525 4.004 8.650 1.00 50.66 101 GLN A O 1
ATOM 835 N N . VAL A 1 102 ? -12.695 4.050 9.254 1.00 62.03 102 VAL A N 1
ATOM 836 C CA . VAL A 1 102 ? -12.697 2.797 10.026 1.00 62.03 102 VAL A CA 1
ATOM 837 C C . VAL A 1 102 ? -13.723 1.857 9.403 1.00 62.03 102 VAL A C 1
ATOM 839 O O . VAL A 1 102 ? -14.878 2.228 9.249 1.00 62.03 102 VAL A O 1
ATOM 842 N N . THR A 1 103 ? -13.308 0.646 9.026 1.00 65.44 103 THR A N 1
ATOM 843 C CA . THR A 1 103 ? -14.213 -0.338 8.402 1.00 65.44 103 THR A CA 1
ATOM 844 C C . THR A 1 103 ? -14.987 -1.139 9.448 1.00 65.44 103 THR A C 1
ATOM 846 O O . THR A 1 103 ? -14.482 -1.346 10.554 1.00 65.44 103 THR A O 1
ATOM 849 N N . ASP A 1 104 ? -16.139 -1.707 9.077 1.00 69.75 104 ASP A N 1
ATOM 850 C CA . ASP A 1 104 ? -16.875 -2.658 9.929 1.00 69.75 104 ASP A CA 1
ATOM 851 C C . ASP A 1 104 ? -15.997 -3.836 10.372 1.00 69.75 104 ASP A C 1
ATOM 853 O O . ASP A 1 104 ? -16.086 -4.306 11.505 1.00 69.75 104 ASP A O 1
ATOM 857 N N . SER A 1 105 ? -15.080 -4.280 9.507 1.00 66.31 105 SER A N 1
ATOM 858 C CA . SER A 1 105 ? -14.124 -5.342 9.834 1.00 66.31 105 SER A CA 1
ATOM 859 C C . SER A 1 105 ? -13.115 -4.917 10.910 1.00 66.31 105 SER A C 1
ATOM 861 O O . SER A 1 105 ? -12.773 -5.701 11.800 1.00 66.31 105 SER A O 1
ATOM 863 N N . THR A 1 106 ? -12.679 -3.655 10.880 1.00 67.81 106 THR A N 1
ATOM 864 C CA . THR A 1 106 ? -11.818 -3.056 11.906 1.00 67.81 106 THR A CA 1
ATOM 865 C C . THR A 1 106 ? -12.585 -2.936 13.219 1.00 67.81 106 THR A C 1
ATOM 867 O O . THR A 1 106 ? -12.060 -3.315 14.264 1.00 67.81 106 THR A O 1
ATOM 870 N N . LEU A 1 107 ? -13.849 -2.509 13.163 1.00 73.56 107 LEU A N 1
ATOM 871 C CA . LEU A 1 107 ? -14.721 -2.401 14.330 1.00 73.56 107 LEU A CA 1
ATOM 872 C C . LEU A 1 107 ? -14.976 -3.770 14.980 1.00 73.56 107 LEU A C 1
ATOM 874 O O . LEU A 1 107 ? -14.857 -3.924 16.194 1.00 73.56 107 LEU A O 1
ATOM 878 N N . ALA A 1 108 ? -15.254 -4.790 14.168 1.00 75.44 108 ALA A N 1
ATOM 879 C CA . ALA A 1 108 ? -15.420 -6.164 14.625 1.00 75.44 108 ALA A CA 1
ATOM 880 C C . ALA A 1 108 ? -14.129 -6.715 15.245 1.00 75.44 108 ALA A C 1
ATOM 882 O O . ALA A 1 108 ? -14.173 -7.379 16.278 1.00 75.44 108 ALA A O 1
ATOM 883 N N . THR A 1 109 ? -12.971 -6.400 14.660 1.00 77.00 109 THR A N 1
ATOM 884 C CA . THR A 1 109 ? -11.663 -6.791 15.208 1.00 77.00 109 THR A CA 1
ATOM 885 C C . THR A 1 109 ? -11.417 -6.148 16.569 1.00 77.00 109 THR A C 1
ATOM 887 O O . THR A 1 109 ? -10.994 -6.832 17.497 1.00 77.00 109 THR A O 1
ATOM 890 N N . ILE A 1 110 ? -11.736 -4.862 16.716 1.00 76.75 110 ILE A N 1
ATOM 891 C CA . ILE A 1 110 ? -11.634 -4.136 17.985 1.00 76.75 110 ILE A CA 1
ATOM 892 C C . ILE A 1 110 ? -12.582 -4.733 19.027 1.00 76.75 110 ILE A C 1
ATOM 894 O O . ILE A 1 110 ? -12.157 -4.995 20.151 1.00 76.75 110 ILE A O 1
ATOM 898 N N . ARG A 1 111 ? -13.840 -5.011 18.658 1.00 80.88 111 ARG A N 1
ATOM 899 C CA . ARG A 1 111 ? -14.806 -5.661 19.554 1.00 80.88 111 ARG A CA 1
ATOM 900 C C . ARG A 1 111 ? -14.294 -7.025 20.015 1.00 80.88 111 ARG A C 1
ATOM 902 O O . ARG A 1 111 ? -14.313 -7.311 21.206 1.00 80.88 111 ARG A O 1
ATOM 909 N N . ASN A 1 112 ? -13.784 -7.835 19.092 1.00 79.88 112 ASN A N 1
ATOM 910 C CA . ASN A 1 112 ? -13.231 -9.149 19.409 1.00 79.88 112 ASN A CA 1
ATOM 911 C C . ASN A 1 112 ? -11.991 -9.050 20.305 1.00 79.88 112 ASN A C 1
ATOM 913 O O . ASN A 1 112 ? -11.856 -9.837 21.234 1.00 79.88 112 ASN A O 1
ATOM 917 N N . ALA A 1 113 ? -11.112 -8.073 20.073 1.00 78.06 113 ALA A N 1
ATOM 918 C CA . ALA A 1 113 ? -9.954 -7.829 20.927 1.00 78.06 113 ALA A CA 1
ATOM 919 C C . ALA A 1 113 ? -10.363 -7.360 22.333 1.00 78.06 113 ALA A C 1
ATOM 921 O O . ALA A 1 113 ? -9.784 -7.811 23.317 1.00 78.06 113 ALA A O 1
ATOM 922 N N . ALA A 1 114 ? -11.391 -6.515 22.448 1.00 81.38 114 ALA A N 1
ATOM 923 C CA . ALA A 1 114 ? -11.911 -6.054 23.733 1.00 81.38 114 ALA A CA 1
ATOM 924 C C . ALA A 1 114 ? -12.492 -7.202 24.574 1.00 81.38 114 ALA A C 1
ATOM 926 O O . ALA A 1 114 ? -12.337 -7.204 25.791 1.00 81.38 114 ALA A O 1
ATOM 927 N N . LEU A 1 115 ? -13.091 -8.211 23.933 1.00 82.75 115 LEU A N 1
ATOM 928 C CA . LEU A 1 115 ? -13.578 -9.425 24.601 1.00 82.75 115 LEU A CA 1
ATOM 929 C C . LEU A 1 115 ? -12.453 -10.326 25.145 1.00 82.75 115 LEU A C 1
ATOM 931 O O . LEU A 1 115 ? -12.729 -11.208 25.953 1.00 82.75 115 LEU A O 1
ATOM 935 N N . LEU A 1 116 ? -11.201 -10.118 24.719 1.00 86.06 116 LEU A N 1
ATOM 936 C CA . LEU A 1 116 ? -10.025 -10.831 25.237 1.00 86.06 116 LEU A CA 1
ATOM 937 C C . LEU A 1 116 ? -9.368 -10.116 26.429 1.00 86.06 116 LEU A C 1
ATOM 939 O O . LEU A 1 116 ? -8.453 -10.665 27.043 1.00 86.06 116 LEU A O 1
ATOM 943 N N . LEU A 1 117 ? -9.799 -8.894 26.748 1.00 83.25 117 LEU A N 1
ATOM 944 C CA . LEU A 1 117 ? -9.301 -8.131 27.889 1.00 83.25 117 LEU A CA 1
ATOM 945 C C . LEU A 1 117 ? -10.045 -8.519 29.177 1.00 83.25 117 LEU A C 1
ATOM 947 O O . LEU A 1 117 ? -11.162 -9.039 29.114 1.00 83.25 117 LEU A O 1
ATOM 951 N N . PRO A 1 118 ? -9.473 -8.226 30.362 1.00 92.19 118 PRO A N 1
ATOM 952 C CA . PRO A 1 118 ? -10.216 -8.292 31.616 1.00 92.19 118 PRO A CA 1
ATOM 953 C C . PRO A 1 118 ? -11.543 -7.533 31.500 1.00 92.19 118 PRO A C 1
ATOM 955 O O . PRO A 1 118 ? -11.572 -6.423 30.968 1.00 92.19 118 PRO A O 1
ATOM 958 N N . VAL A 1 119 ? -12.628 -8.133 31.998 1.00 81.50 119 VAL A N 1
ATOM 959 C CA . VAL A 1 119 ? -14.020 -7.705 31.746 1.00 81.50 119 VAL A CA 1
ATOM 960 C C . VAL A 1 119 ? -14.245 -6.210 31.979 1.00 81.50 119 VAL A C 1
ATOM 962 O O . VAL A 1 119 ? -14.880 -5.554 31.157 1.00 81.50 119 VAL A O 1
ATOM 965 N N . GLU A 1 120 ? -13.690 -5.656 33.056 1.00 84.12 120 GLU A N 1
ATOM 966 C CA . GLU A 1 120 ? -13.827 -4.237 33.410 1.00 84.12 120 GLU A CA 1
ATOM 967 C C . GLU A 1 120 ? -13.228 -3.305 32.344 1.00 84.12 120 GLU A C 1
ATOM 969 O O . GLU A 1 120 ? -13.811 -2.277 32.005 1.00 84.12 120 GLU A O 1
ATOM 974 N N . ILE A 1 121 ? -12.097 -3.702 31.755 1.00 76.00 121 ILE A N 1
ATOM 975 C CA . ILE A 1 121 ? -11.406 -2.953 30.701 1.00 76.00 121 ILE A CA 1
ATOM 976 C C . ILE A 1 121 ? -12.116 -3.164 29.360 1.00 76.00 121 ILE A C 1
ATOM 978 O O . ILE A 1 121 ? -12.388 -2.202 28.644 1.00 76.00 121 ILE A O 1
ATOM 982 N N . GLY A 1 122 ? -12.451 -4.415 29.031 1.00 82.56 122 GLY A N 1
ATOM 983 C CA . GLY A 1 122 ? -13.101 -4.776 27.771 1.00 82.56 122 GLY A CA 1
ATOM 984 C C . GLY A 1 122 ? -14.462 -4.102 27.590 1.00 82.56 122 GLY A C 1
ATOM 985 O O . GLY A 1 122 ? -14.726 -3.506 26.546 1.00 82.56 122 GLY A O 1
ATOM 986 N N . MET A 1 123 ? -15.306 -4.123 28.624 1.00 83.06 123 MET A N 1
ATOM 987 C CA . MET A 1 123 ? -16.632 -3.498 28.585 1.00 83.06 123 MET A CA 1
ATOM 988 C C . MET A 1 123 ? -16.560 -1.971 28.509 1.00 83.06 123 MET A C 1
ATOM 990 O O . MET A 1 123 ? -17.330 -1.364 27.764 1.00 83.06 123 MET A O 1
ATOM 994 N N . GLY A 1 124 ? -15.616 -1.352 29.226 1.00 83.19 124 GLY A N 1
ATOM 995 C CA . GLY A 1 124 ? -15.381 0.090 29.135 1.00 83.19 124 GLY A CA 1
ATOM 996 C C . GLY A 1 124 ? -14.959 0.515 27.728 1.00 83.19 124 GLY A C 1
ATOM 997 O O . GLY A 1 124 ? -15.481 1.492 27.191 1.00 83.19 124 GLY A O 1
ATOM 998 N N . LEU A 1 125 ? -14.077 -0.265 27.096 1.00 79.44 125 LEU A N 1
AT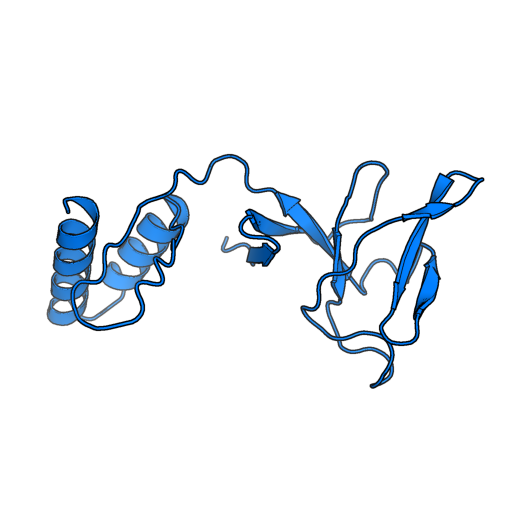OM 999 C CA . LEU A 1 125 ? -13.632 -0.023 25.726 1.00 79.44 125 LEU A CA 1
ATOM 1000 C C . LEU A 1 125 ? -14.795 -0.146 24.728 1.00 79.44 125 LEU A C 1
ATOM 1002 O O . LEU A 1 125 ? -14.992 0.731 23.891 1.00 79.44 125 LEU A O 1
ATOM 1006 N N . LEU A 1 126 ? -15.602 -1.207 24.842 1.00 82.56 126 LEU A N 1
ATOM 1007 C CA . LEU A 1 126 ? -16.767 -1.430 23.978 1.00 82.56 126 LEU A CA 1
ATOM 1008 C C . LEU A 1 126 ? -17.792 -0.295 24.074 1.00 82.56 126 LEU A C 1
ATOM 1010 O O . LEU A 1 126 ? -18.312 0.140 23.048 1.00 82.56 126 LEU A O 1
ATOM 1014 N N . ALA A 1 127 ? -18.053 0.208 25.282 1.00 82.25 127 ALA A N 1
ATOM 1015 C CA . ALA A 1 127 ? -18.972 1.323 25.492 1.00 82.25 127 ALA A CA 1
ATOM 1016 C C . ALA A 1 127 ? -18.479 2.618 24.821 1.00 82.25 127 ALA A C 1
ATOM 1018 O O . ALA A 1 127 ? -19.268 3.319 24.189 1.00 82.25 127 ALA A O 1
ATOM 1019 N N . GLN A 1 128 ? -17.177 2.912 24.899 1.00 77.50 128 GLN A N 1
ATOM 1020 C CA . GLN A 1 128 ? -16.584 4.075 24.228 1.00 77.50 128 GLN A CA 1
ATOM 1021 C C . GLN A 1 128 ? -16.673 3.964 22.701 1.00 77.50 128 GLN A C 1
ATOM 1023 O O . GLN A 1 128 ? -16.991 4.944 22.031 1.00 77.50 128 GLN A O 1
ATOM 1028 N N . PHE A 1 129 ? -16.458 2.770 22.142 1.00 75.12 129 PHE A N 1
ATOM 1029 C CA . PHE A 1 129 ? -16.602 2.552 20.700 1.00 75.12 129 PHE A CA 1
ATOM 1030 C C . PHE A 1 129 ? -18.048 2.679 20.215 1.00 75.12 129 PHE A C 1
ATOM 1032 O O . PHE A 1 129 ? -18.279 3.262 19.158 1.00 75.12 129 PHE A O 1
ATOM 1039 N N . GLU A 1 130 ? -19.031 2.185 20.972 1.00 76.38 130 GLU A N 1
ATOM 1040 C CA . GLU A 1 130 ? -20.444 2.394 20.628 1.00 76.38 130 GLU A CA 1
ATOM 1041 C C . GLU A 1 130 ? -20.844 3.872 20.703 1.00 76.38 130 GLU A C 1
ATOM 1043 O O . GLU A 1 130 ? -21.610 4.325 19.855 1.00 76.38 130 GLU A O 1
ATOM 1048 N N . ALA A 1 131 ? -20.288 4.641 21.645 1.00 74.19 131 ALA A N 1
ATOM 1049 C CA . ALA A 1 131 ? -20.514 6.084 21.711 1.00 74.19 131 ALA A CA 1
ATOM 1050 C C . ALA A 1 131 ? -19.975 6.807 20.463 1.00 74.19 131 ALA A C 1
ATOM 1052 O O . ALA A 1 131 ? -20.678 7.635 19.897 1.00 74.19 131 ALA A O 1
ATOM 1053 N N . ILE A 1 132 ? -18.777 6.438 19.989 1.00 65.06 132 ILE A N 1
ATOM 1054 C CA . ILE A 1 132 ? -18.185 6.976 18.749 1.00 65.06 132 ILE A CA 1
ATOM 1055 C C . ILE A 1 132 ? -18.992 6.558 17.510 1.00 65.06 132 ILE A C 1
ATOM 1057 O O . ILE A 1 132 ? -19.079 7.306 16.544 1.00 65.06 132 ILE A O 1
ATOM 1061 N N . ARG A 1 133 ? -19.592 5.362 17.509 1.00 66.31 133 ARG A N 1
ATOM 1062 C CA . ARG A 1 133 ? -20.428 4.896 16.392 1.00 66.31 133 ARG A CA 1
ATOM 1063 C C . ARG A 1 133 ? -21.753 5.662 16.284 1.00 66.31 133 ARG A C 1
ATOM 1065 O O . ARG A 1 133 ? -22.318 5.731 15.197 1.00 66.31 133 ARG A O 1
ATOM 1072 N N . GLN A 1 134 ? -22.287 6.147 17.405 1.00 67.88 134 GLN A N 1
ATOM 1073 C CA . GLN A 1 134 ? -23.586 6.829 17.474 1.00 67.88 134 GLN A CA 1
ATOM 1074 C C . GLN A 1 134 ? -23.495 8.358 17.336 1.00 67.88 134 GLN A C 1
ATOM 1076 O O . GLN A 1 134 ? -24.536 8.990 17.158 1.00 67.88 134 GLN A O 1
ATOM 1081 N N . SER A 1 135 ? -22.295 8.938 17.443 1.00 54.00 135 SER A N 1
ATOM 1082 C CA . SER A 1 135 ? -22.011 10.370 17.249 1.00 54.00 135 SER A CA 1
ATOM 1083 C C . SER A 1 135 ? -21.798 10.728 15.785 1.00 54.00 135 SER A C 1
ATOM 1085 O O . SER A 1 135 ? -22.318 11.782 15.363 1.00 54.00 135 SER A O 1
#

pLDDT: mean 76.01, std 16.54, range [37.06, 95.19]